Protein AF-A0A524IV01-F1 (afdb_monomer_lite)

Sequence (87 aa):
MAENKDGGEKTEQPTGKKLADARRKGQVPLTRELPPLFVLLGGVGVMSLWAPQMLRQFYEQYRQVRAGRNATNGSDLALYLASEYYQ

Secondary structure (DSSP, 8-state):
-----------PPPPHHHHHHHHHTT-----TTHHHHHHHHHHHHHHHHHHHHHHHHHHHHHHHHHHTTTHHHHHHHHHHHHHHS--

pLDDT: mean 73.42, std 14.82, range [39.62, 96.69]

Radius of gyration: 33.54 Å; chains: 1; bounding box: 54×36×89 Å

Structure (mmCIF, N/CA/C/O backbone):
data_AF-A0A524IV01-F1
#
_entry.id   AF-A0A524IV01-F1
#
loop_
_atom_site.group_PDB
_atom_site.id
_atom_site.type_symbol
_atom_site.label_atom_id
_atom_site.label_alt_id
_atom_site.label_comp_id
_atom_site.label_asym_id
_atom_site.label_entity_id
_atom_site.label_seq_id
_atom_site.pdbx_PDB_ins_code
_atom_site.Cartn_x
_atom_site.Cartn_y
_atom_site.Cartn_z
_atom_site.occupancy
_atom_site.B_iso_or_equiv
_atom_site.auth_seq_id
_atom_site.auth_comp_id
_atom_site.auth_asym_id
_atom_site.auth_atom_id
_atom_site.pdbx_PDB_model_num
ATOM 1 N N . MET A 1 1 ? 10.930 0.999 30.330 1.00 39.62 1 MET A N 1
ATOM 2 C CA . MET A 1 1 ? 10.384 -0.216 30.965 1.00 39.62 1 MET A CA 1
ATOM 3 C C . MET A 1 1 ? 9.257 -0.761 30.101 1.00 39.62 1 MET A C 1
ATOM 5 O O . MET A 1 1 ? 8.327 -0.018 29.823 1.00 39.62 1 MET A O 1
ATOM 9 N N . ALA A 1 2 ? 9.351 -2.012 29.643 1.00 45.31 2 ALA A N 1
ATOM 10 C CA . ALA A 1 2 ? 8.223 -2.741 29.066 1.00 45.31 2 ALA A CA 1
ATOM 11 C C . ALA A 1 2 ? 7.509 -3.451 30.222 1.00 45.31 2 ALA A C 1
ATOM 13 O O . ALA A 1 2 ? 7.997 -4.458 30.725 1.00 45.31 2 ALA A O 1
ATOM 14 N N . GLU A 1 3 ? 6.426 -2.857 30.716 1.00 39.72 3 GLU A N 1
ATOM 15 C CA . GLU A 1 3 ? 5.749 -3.334 31.918 1.00 39.72 3 GLU A CA 1
ATOM 16 C C . GLU A 1 3 ? 4.531 -4.192 31.542 1.00 39.72 3 GLU A C 1
ATOM 18 O O . GLU A 1 3 ? 3.567 -3.711 30.952 1.00 39.72 3 GLU A O 1
ATOM 23 N N . ASN A 1 4 ? 4.648 -5.486 31.855 1.00 49.09 4 ASN A N 1
ATOM 24 C CA . ASN A 1 4 ? 3.590 -6.446 32.184 1.00 49.09 4 ASN A CA 1
ATOM 25 C C . ASN A 1 4 ? 2.304 -6.434 31.336 1.00 49.09 4 ASN A C 1
ATOM 27 O O . ASN A 1 4 ? 1.331 -5.751 31.653 1.00 49.09 4 ASN A O 1
ATOM 31 N N . LYS A 1 5 ? 2.239 -7.315 30.327 1.00 46.56 5 LYS A N 1
ATOM 32 C CA . LYS A 1 5 ? 0.991 -7.665 29.621 1.00 46.56 5 LYS A CA 1
ATOM 33 C C . LYS A 1 5 ? 0.699 -9.166 29.531 1.00 46.56 5 LYS A C 1
ATOM 35 O O . LYS A 1 5 ? -0.109 -9.564 28.705 1.00 46.56 5 LYS A O 1
ATOM 40 N N . ASP A 1 6 ? 1.257 -9.976 30.424 1.00 56.09 6 ASP A N 1
ATOM 41 C CA . ASP A 1 6 ? 0.893 -11.394 30.546 1.00 56.09 6 ASP A CA 1
ATOM 42 C C . ASP A 1 6 ? 0.375 -11.692 31.955 1.00 56.09 6 ASP A C 1
ATOM 44 O O . ASP A 1 6 ? 0.991 -12.376 32.767 1.00 56.09 6 ASP A O 1
ATOM 48 N N . GLY A 1 7 ? -0.793 -11.126 32.266 1.00 49.78 7 GLY A N 1
ATOM 49 C CA . GLY A 1 7 ? -1.613 -11.598 33.375 1.00 49.78 7 GLY A CA 1
ATOM 50 C C . GLY A 1 7 ? -2.298 -12.891 32.949 1.00 49.78 7 GLY A C 1
ATOM 51 O O . GLY A 1 7 ? -3.310 -12.839 32.255 1.00 49.78 7 GLY A O 1
ATOM 52 N N . GLY A 1 8 ? -1.726 -14.036 33.326 1.00 53.41 8 GLY A N 1
ATOM 53 C CA . GLY A 1 8 ? -2.331 -15.351 33.120 1.00 53.41 8 GLY A CA 1
ATOM 54 C C . GLY A 1 8 ? -3.752 -15.379 33.682 1.00 53.41 8 GLY A C 1
ATOM 55 O O . GLY A 1 8 ? -3.962 -15.203 34.883 1.00 53.41 8 GLY A O 1
ATOM 56 N N . GLU A 1 9 ? -4.737 -15.544 32.800 1.00 57.12 9 GLU A N 1
ATOM 57 C CA . GLU A 1 9 ? -6.143 -15.500 33.181 1.00 57.12 9 GLU A CA 1
ATOM 58 C C . GLU A 1 9 ? -6.518 -16.760 33.961 1.00 57.12 9 GLU A C 1
ATOM 60 O O . GLU A 1 9 ? -6.521 -17.878 33.446 1.00 57.12 9 GLU A O 1
ATOM 65 N N . LYS A 1 10 ? -6.853 -16.564 35.235 1.00 60.19 10 LYS A N 1
ATOM 66 C CA . LYS A 1 10 ? -7.513 -17.569 36.060 1.00 60.19 10 LYS A CA 1
ATOM 67 C C . LYS A 1 10 ? -8.832 -17.960 35.378 1.00 60.19 10 LYS A C 1
ATOM 69 O O . LYS A 1 10 ? -9.709 -17.115 35.217 1.00 60.19 10 LYS A O 1
ATOM 74 N N . THR A 1 11 ? -8.973 -19.230 35.001 1.00 64.19 11 THR A N 1
ATOM 75 C CA . THR A 1 11 ? -10.101 -19.834 34.258 1.00 64.19 11 THR A CA 1
ATOM 76 C C . THR A 1 11 ? -11.386 -19.988 35.086 1.00 64.19 11 THR A C 1
ATOM 78 O O . THR A 1 11 ? -12.123 -20.965 34.963 1.00 64.19 11 THR A O 1
ATOM 81 N N . GLU A 1 12 ? -11.689 -19.020 35.947 1.00 63.38 12 GLU A N 1
ATOM 82 C CA . GLU A 1 12 ? -12.968 -18.965 36.648 1.00 63.38 12 GLU A CA 1
ATOM 83 C C . GLU A 1 12 ? -13.984 -18.226 35.779 1.00 63.38 12 GLU A C 1
ATOM 85 O O . GLU A 1 12 ? -13.751 -17.093 35.352 1.00 63.38 12 GLU A O 1
ATOM 90 N N . GLN A 1 13 ? -15.132 -18.859 35.523 1.00 60.09 13 GLN A N 1
ATOM 91 C CA . GLN A 1 13 ? -16.190 -18.222 34.747 1.00 60.09 13 GLN A CA 1
ATOM 92 C C . GLN A 1 13 ? -16.615 -16.910 35.431 1.00 60.09 13 GLN A C 1
ATOM 94 O O . GLN A 1 13 ? -16.897 -16.900 36.636 1.00 60.09 13 GLN A O 1
ATOM 99 N N . PRO A 1 14 ? -16.655 -15.782 34.700 1.00 63.69 14 PRO A N 1
ATOM 100 C CA . PRO A 1 14 ? -17.050 -14.511 35.277 1.00 63.69 14 PRO A CA 1
ATOM 101 C C . PRO A 1 14 ? -18.493 -14.614 35.775 1.00 63.69 14 PRO A C 1
ATOM 103 O O . PRO A 1 14 ? -19.413 -14.914 35.020 1.00 63.69 14 PRO A O 1
ATOM 106 N N . THR A 1 15 ? -18.701 -14.351 37.064 1.00 75.31 15 THR A N 1
ATOM 107 C CA . THR A 1 15 ? -20.043 -14.298 37.652 1.00 75.31 15 THR A CA 1
ATOM 108 C C . THR A 1 15 ? -20.885 -13.225 36.952 1.00 75.31 15 THR A C 1
ATOM 110 O O . THR A 1 15 ? -20.356 -12.208 36.499 1.00 75.31 15 THR A O 1
ATOM 113 N N . GLY A 1 16 ? -22.210 -13.404 36.876 1.00 74.75 16 GLY A N 1
ATOM 114 C CA . GLY A 1 16 ? -23.103 -12.499 36.128 1.00 74.75 16 GLY A CA 1
ATOM 115 C C . GLY A 1 16 ? -22.964 -11.009 36.490 1.00 74.75 16 GLY A C 1
ATOM 116 O O . GLY A 1 16 ? -23.126 -10.144 35.631 1.00 74.75 16 GLY A O 1
ATOM 117 N N . LYS A 1 17 ? -22.559 -10.700 37.731 1.00 76.50 17 LYS A N 1
ATOM 118 C CA . LYS A 1 17 ? -22.235 -9.340 38.191 1.00 76.50 17 LYS A CA 1
ATOM 119 C C . LYS A 1 17 ? -21.000 -8.750 37.488 1.00 76.50 17 LYS A C 1
ATOM 121 O O . LYS A 1 17 ? -21.047 -7.599 37.071 1.00 76.50 17 LYS A O 1
ATOM 126 N N . LYS A 1 18 ? -19.934 -9.537 37.279 1.00 71.94 18 LYS A N 1
ATOM 127 C CA . LYS A 1 18 ? -18.730 -9.109 36.537 1.00 71.94 18 LYS A CA 1
ATOM 128 C C . LYS A 1 18 ? -19.045 -8.808 35.069 1.00 71.94 18 LYS A C 1
ATOM 130 O O . LYS A 1 18 ? -18.555 -7.818 34.541 1.00 71.94 18 LYS A O 1
ATOM 135 N N . LEU A 1 19 ? -19.892 -9.617 34.427 1.00 72.56 19 LEU A N 1
ATOM 136 C CA . LEU A 1 19 ? -20.366 -9.380 33.055 1.00 72.56 19 LEU A CA 1
ATOM 137 C C . LEU A 1 19 ? -21.211 -8.102 32.944 1.00 72.56 19 LEU A C 1
ATOM 139 O O . LEU A 1 19 ? -21.027 -7.319 32.011 1.00 72.56 19 LEU A O 1
ATOM 143 N N . ALA A 1 20 ? -22.119 -7.872 33.898 1.00 76.69 20 ALA A N 1
ATOM 144 C CA . ALA A 1 20 ? -22.929 -6.657 33.948 1.00 76.69 20 ALA A CA 1
ATOM 145 C C . ALA A 1 20 ? -22.065 -5.402 34.166 1.00 76.69 20 ALA A C 1
ATOM 147 O O . ALA A 1 20 ? -22.262 -4.397 33.482 1.00 76.69 20 ALA A O 1
ATOM 148 N N . ASP A 1 21 ? -21.071 -5.479 35.054 1.00 76.44 21 ASP A N 1
ATOM 149 C CA . ASP A 1 21 ? -20.125 -4.389 35.298 1.00 76.44 21 ASP A CA 1
ATOM 150 C C . ASP A 1 21 ? -19.205 -4.141 34.096 1.00 76.44 21 ASP A C 1
ATOM 152 O O . ASP A 1 21 ? -18.962 -2.987 33.754 1.00 76.44 21 ASP A O 1
ATOM 156 N N . ALA A 1 22 ? -18.733 -5.187 33.410 1.00 74.56 22 ALA A N 1
ATOM 157 C CA . ALA A 1 22 ? -17.924 -5.059 32.195 1.00 74.56 22 ALA A CA 1
ATOM 158 C C . ALA A 1 22 ? -18.695 -4.342 31.073 1.00 74.56 22 ALA A C 1
ATOM 160 O O . ALA A 1 22 ? -18.172 -3.413 30.456 1.00 74.56 22 ALA A O 1
ATOM 161 N N . ARG A 1 23 ? -19.974 -4.692 30.874 1.00 74.88 23 ARG A N 1
ATOM 162 C CA . ARG A 1 23 ? -20.861 -3.993 29.927 1.00 74.88 23 ARG A CA 1
ATOM 163 C C . ARG A 1 23 ? -21.107 -2.538 30.335 1.00 74.88 23 ARG A C 1
ATOM 165 O O . ARG A 1 23 ? -21.003 -1.659 29.487 1.00 74.88 23 ARG A O 1
ATOM 172 N N . ARG A 1 24 ? -21.375 -2.264 31.621 1.00 75.44 24 ARG A N 1
ATOM 173 C CA . ARG A 1 24 ? -21.556 -0.891 32.146 1.00 75.44 24 ARG A CA 1
ATOM 174 C C . ARG A 1 24 ? -20.301 -0.031 31.998 1.00 75.44 24 ARG A C 1
ATOM 176 O O . ARG A 1 24 ? -20.412 1.164 31.760 1.00 75.44 24 ARG A O 1
ATOM 183 N N . LYS A 1 25 ? -19.119 -0.636 32.124 1.00 75.56 25 LYS A N 1
ATOM 184 C CA . LYS A 1 25 ? -17.815 0.022 31.952 1.00 75.56 25 LYS A CA 1
ATOM 185 C C . LYS A 1 25 ? -17.406 0.184 30.485 1.00 75.56 25 LYS A C 1
ATOM 187 O O . LYS A 1 25 ? -16.327 0.705 30.229 1.00 75.56 25 LYS A O 1
ATOM 192 N N . GLY A 1 26 ? -18.220 -0.280 29.532 1.0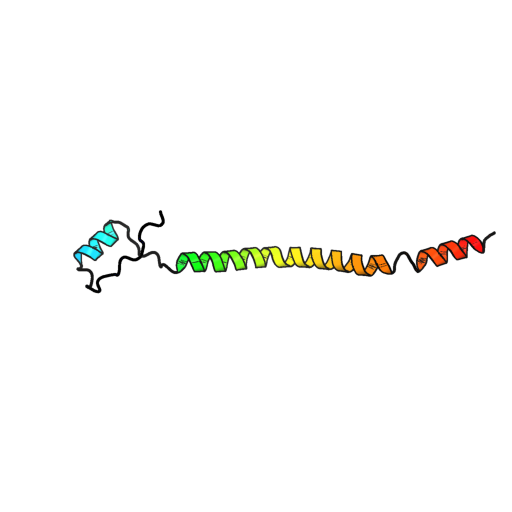0 71.12 26 GLY A N 1
ATOM 193 C CA . GLY A 1 26 ? -17.889 -0.219 28.108 1.00 71.12 26 GLY A CA 1
ATOM 194 C C . GLY A 1 26 ? -16.710 -1.113 27.717 1.00 71.12 26 GLY A C 1
ATOM 195 O O . GLY A 1 26 ? -16.096 -0.887 26.678 1.00 71.12 26 GLY A O 1
ATOM 196 N N . GLN A 1 27 ? -16.384 -2.129 28.527 1.00 68.12 27 GLN A N 1
ATOM 197 C CA . GLN A 1 27 ? -15.376 -3.138 28.200 1.00 68.12 27 GLN A CA 1
ATOM 198 C C . GLN A 1 27 ? -15.963 -4.102 27.166 1.00 68.12 27 GLN A C 1
ATOM 200 O O . GLN A 1 27 ? -16.318 -5.242 27.461 1.00 68.12 27 GLN A O 1
ATOM 205 N N . VAL A 1 28 ? -16.125 -3.602 25.942 1.00 68.44 28 VAL A N 1
ATOM 206 C CA . VAL A 1 28 ? -16.394 -4.435 24.777 1.00 68.44 28 VAL A CA 1
ATOM 207 C C . VAL A 1 28 ? -15.103 -5.210 24.507 1.00 68.44 28 VAL A C 1
ATOM 209 O O . VAL A 1 28 ? -14.045 -4.579 24.427 1.00 68.44 28 VAL A O 1
ATOM 212 N N . PRO A 1 29 ? -15.134 -6.549 24.405 1.00 64.31 29 PRO A N 1
ATOM 213 C CA . PRO A 1 29 ? -13.954 -7.323 24.056 1.00 64.31 29 PRO A CA 1
ATOM 214 C C . PRO A 1 29 ? -13.546 -6.958 22.628 1.00 64.31 29 PRO A C 1
ATOM 216 O O . PRO A 1 29 ? -14.064 -7.500 21.655 1.00 64.31 29 PRO A O 1
ATOM 219 N N . LEU A 1 30 ? -12.637 -5.993 22.502 1.00 65.94 30 LEU A N 1
ATOM 220 C CA . LEU A 1 30 ? -11.959 -5.735 21.247 1.00 65.94 30 LEU A CA 1
ATOM 221 C C . LEU A 1 30 ? -11.096 -6.967 20.982 1.00 65.94 30 LEU A C 1
ATOM 223 O O . LEU A 1 30 ? -10.197 -7.280 21.767 1.00 65.94 30 LEU A O 1
ATOM 227 N N . THR A 1 31 ? -11.418 -7.714 19.929 1.00 67.06 31 THR A N 1
ATOM 228 C CA . THR A 1 31 ? -10.692 -8.934 19.584 1.00 67.06 31 THR A CA 1
ATOM 229 C C . THR A 1 31 ? -9.221 -8.582 19.391 1.00 67.06 31 THR A C 1
ATOM 231 O O . THR A 1 31 ? -8.877 -7.667 18.641 1.00 67.06 31 THR A O 1
ATOM 234 N N . ARG A 1 32 ? -8.331 -9.310 20.082 1.00 75.31 32 ARG A N 1
ATOM 235 C CA . ARG A 1 32 ? -6.870 -9.114 19.998 1.00 75.31 32 ARG A CA 1
ATOM 236 C C . ARG A 1 32 ? -6.334 -9.255 18.559 1.00 75.31 32 ARG A C 1
ATOM 238 O O . ARG A 1 32 ? -5.215 -8.842 18.282 1.00 75.31 32 ARG A O 1
ATOM 245 N N . GLU A 1 33 ? -7.150 -9.790 17.655 1.00 78.44 33 GLU A N 1
ATOM 246 C CA . GLU A 1 33 ? -6.860 -10.057 16.245 1.00 78.44 33 GLU A CA 1
ATOM 247 C C . GLU A 1 33 ? -7.277 -8.930 15.282 1.00 78.44 33 GLU A C 1
ATOM 249 O O . GLU A 1 33 ? -6.834 -8.919 14.136 1.00 78.44 33 GLU A O 1
ATOM 254 N N . LEU A 1 34 ? -8.071 -7.943 15.719 1.00 84.75 34 LEU A N 1
ATOM 255 C CA . LEU A 1 34 ? -8.454 -6.810 14.863 1.00 84.75 34 LEU A CA 1
ATOM 256 C C . LEU A 1 34 ? -7.253 -5.967 14.395 1.00 84.75 34 LEU A C 1
ATOM 258 O O . LEU A 1 34 ? -7.185 -5.667 13.202 1.00 84.75 34 LEU A O 1
ATOM 262 N N . PRO A 1 35 ? -6.288 -5.586 15.258 1.00 87.38 35 PRO A N 1
ATOM 263 C CA . PRO A 1 35 ? -5.165 -4.757 14.819 1.00 87.38 35 PRO A CA 1
ATOM 264 C C . PRO A 1 35 ? -4.294 -5.417 13.730 1.00 87.38 35 PRO A C 1
ATOM 266 O O . PRO A 1 35 ? -4.035 -4.759 12.722 1.00 87.38 35 PRO A O 1
ATOM 269 N N . PRO A 1 36 ? -3.893 -6.703 13.846 1.00 90.94 36 PRO A N 1
ATOM 270 C CA . PRO A 1 36 ? -3.196 -7.407 12.768 1.00 90.94 36 PRO A CA 1
ATOM 271 C C . PRO A 1 36 ? -3.970 -7.430 11.446 1.00 90.94 36 PRO A C 1
ATOM 273 O O . PRO A 1 36 ? -3.381 -7.215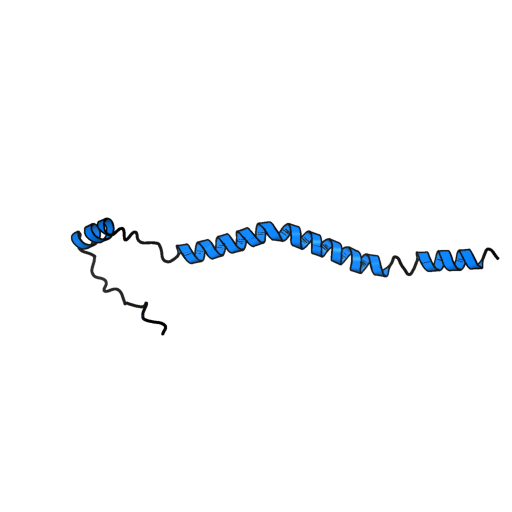 10.388 1.00 90.94 36 PRO A O 1
ATOM 276 N N . LEU A 1 37 ? -5.290 -7.641 11.495 1.00 92.25 37 LEU A N 1
ATOM 277 C CA . LEU A 1 37 ? -6.139 -7.655 10.301 1.00 92.25 37 LEU A CA 1
ATOM 278 C C . LEU A 1 37 ? -6.155 -6.295 9.597 1.00 92.25 37 LEU A C 1
ATOM 280 O O . LEU A 1 37 ? -6.027 -6.240 8.376 1.00 92.25 37 LEU A O 1
ATOM 284 N N . PHE A 1 38 ? -6.247 -5.194 10.344 1.00 93.69 38 PHE A N 1
ATOM 285 C CA . PHE A 1 38 ? -6.182 -3.850 9.764 1.00 93.69 38 PHE A CA 1
ATOM 286 C C . PHE A 1 38 ? -4.832 -3.545 9.120 1.00 93.69 38 PHE A C 1
ATOM 288 O O . PHE A 1 38 ? -4.796 -2.922 8.062 1.00 93.69 38 PHE A O 1
ATOM 295 N N . VAL A 1 39 ? -3.729 -3.999 9.717 1.00 94.69 39 VAL A N 1
ATOM 296 C CA . VAL A 1 39 ? -2.393 -3.844 9.122 1.00 94.69 39 VAL A CA 1
ATOM 297 C C . VAL A 1 39 ? -2.291 -4.638 7.822 1.00 94.69 39 VAL A C 1
ATOM 299 O O . VAL A 1 39 ? -1.802 -4.111 6.824 1.00 94.69 39 VAL A O 1
ATOM 302 N N . LEU A 1 40 ? -2.795 -5.875 7.805 1.00 95.62 40 LEU A N 1
ATOM 303 C CA . LEU A 1 40 ? -2.780 -6.723 6.616 1.00 95.62 40 LEU A CA 1
ATOM 304 C C . LEU A 1 40 ? -3.613 -6.107 5.480 1.00 95.62 40 LEU A C 1
ATOM 306 O O . LEU A 1 40 ? -3.119 -5.931 4.367 1.00 95.62 40 LEU A O 1
ATOM 310 N N . LEU A 1 41 ? -4.858 -5.726 5.776 1.00 96.06 41 LEU A N 1
ATOM 311 C CA . LEU A 1 41 ? -5.769 -5.108 4.811 1.00 96.06 41 LEU A CA 1
ATOM 312 C C . LEU A 1 41 ? -5.264 -3.740 4.344 1.00 96.06 41 LEU A C 1
ATOM 314 O O . LEU A 1 41 ? -5.346 -3.430 3.159 1.00 96.06 41 LEU A O 1
ATOM 318 N N . GLY A 1 42 ? -4.701 -2.940 5.250 1.00 96.44 42 GLY A N 1
ATOM 319 C CA . GLY A 1 42 ? -4.085 -1.657 4.927 1.00 96.44 42 GLY A CA 1
ATOM 320 C C . GLY A 1 42 ? -2.871 -1.815 4.014 1.00 96.44 42 GLY A C 1
ATOM 321 O O . GLY A 1 42 ? -2.775 -1.124 3.003 1.00 96.44 42 GLY A O 1
ATOM 322 N N . GLY A 1 43 ? -1.981 -2.764 4.314 1.00 96.25 43 GLY A N 1
ATOM 323 C CA . GLY A 1 43 ? -0.802 -3.055 3.497 1.00 96.25 43 GLY A CA 1
ATOM 324 C C . GLY A 1 43 ? -1.173 -3.519 2.089 1.00 96.25 43 GLY A C 1
ATOM 325 O O . GLY A 1 43 ? -0.692 -2.956 1.105 1.00 96.25 43 GLY A O 1
ATOM 326 N N . VAL A 1 44 ? -2.093 -4.483 1.983 1.00 96.62 44 VAL A N 1
ATOM 327 C CA . VAL A 1 44 ? -2.614 -4.957 0.691 1.00 96.62 44 VAL A CA 1
ATOM 328 C C . VAL A 1 44 ? -3.337 -3.836 -0.056 1.00 96.62 44 VAL A C 1
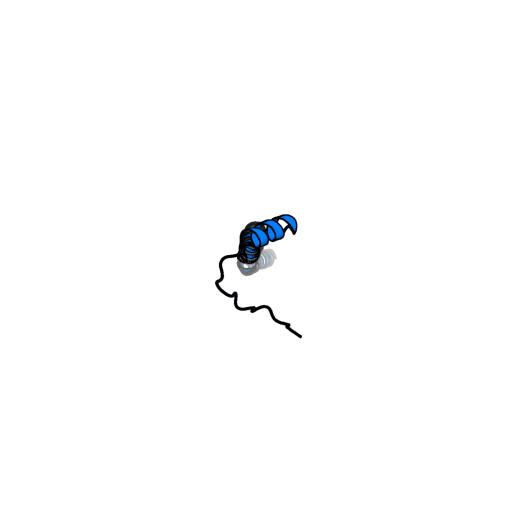ATOM 330 O O . VAL A 1 44 ? -3.153 -3.698 -1.264 1.00 96.62 44 VAL A O 1
ATOM 333 N N . GLY A 1 45 ? -4.117 -3.008 0.639 1.00 96.69 45 GLY A N 1
ATOM 334 C CA . GLY A 1 45 ? -4.833 -1.878 0.050 1.00 96.69 45 GLY A CA 1
ATOM 335 C C . GLY A 1 45 ? -3.890 -0.844 -0.564 1.00 96.69 45 GLY A C 1
ATOM 336 O O . GLY A 1 45 ? -4.008 -0.531 -1.747 1.00 96.69 45 GLY A O 1
ATOM 337 N N . VAL A 1 46 ? -2.907 -0.362 0.203 1.00 96.06 46 VAL A N 1
ATOM 338 C CA . VAL A 1 46 ? -1.906 0.605 -0.283 1.00 96.06 46 VAL A CA 1
ATOM 339 C C . VAL A 1 46 ? -1.127 0.029 -1.463 1.00 96.06 46 VAL A C 1
ATOM 341 O O . VAL A 1 46 ? -0.987 0.688 -2.494 1.00 96.06 46 VAL A O 1
ATOM 344 N N . MET A 1 47 ? -0.675 -1.220 -1.345 1.00 95.81 47 MET A N 1
ATOM 345 C CA . MET A 1 47 ? 0.088 -1.890 -2.392 1.00 95.81 47 MET A CA 1
ATOM 346 C C . MET A 1 47 ? -0.740 -2.094 -3.666 1.00 95.81 47 MET A C 1
ATOM 348 O O . MET A 1 47 ? -0.234 -1.852 -4.755 1.00 95.81 47 MET A O 1
ATOM 352 N N . SER A 1 48 ? -2.025 -2.440 -3.556 1.00 95.38 48 SER A N 1
ATOM 353 C CA . SER A 1 48 ? -2.918 -2.610 -4.713 1.00 95.38 48 SER A CA 1
ATOM 354 C C . SER A 1 48 ? -3.172 -1.297 -5.455 1.00 95.38 48 SER A C 1
ATOM 356 O O . SER A 1 48 ? -3.223 -1.282 -6.683 1.00 95.38 48 SER A O 1
ATOM 358 N N . LEU A 1 49 ? -3.292 -0.185 -4.724 1.00 95.75 49 LEU A N 1
ATOM 359 C CA . LEU A 1 49 ? -3.491 1.140 -5.314 1.00 95.75 49 LEU A CA 1
ATOM 360 C C . LEU A 1 49 ? -2.215 1.665 -5.998 1.00 95.75 49 LEU A C 1
ATOM 362 O O . LEU A 1 49 ? -2.300 2.303 -7.046 1.00 95.75 49 LEU A O 1
ATOM 366 N N . TRP A 1 50 ? -1.034 1.377 -5.440 1.00 94.69 50 TRP A N 1
ATOM 367 C CA . TRP A 1 50 ? 0.252 1.895 -5.934 1.00 94.69 50 TRP A CA 1
ATOM 368 C C . TRP A 1 50 ? 0.970 0.986 -6.945 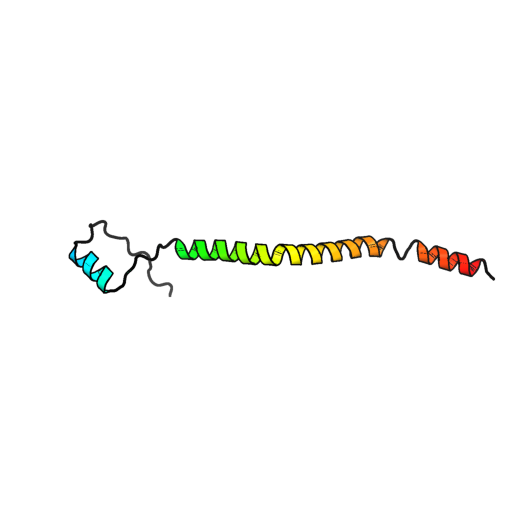1.00 94.69 50 TRP A C 1
ATOM 370 O O . TRP A 1 50 ? 1.730 1.482 -7.782 1.00 94.69 50 TRP A O 1
ATOM 380 N N . ALA A 1 51 ? 0.715 -0.326 -6.928 1.00 92.69 51 ALA A N 1
ATOM 381 C CA . ALA A 1 51 ? 1.316 -1.303 -7.839 1.00 92.69 51 ALA A CA 1
ATOM 382 C C . ALA A 1 51 ? 1.189 -0.947 -9.336 1.00 92.69 51 ALA A C 1
ATOM 384 O O . ALA A 1 51 ? 2.212 -0.971 -10.029 1.00 92.69 51 ALA A O 1
ATOM 385 N N . PRO A 1 52 ? 0.007 -0.579 -9.879 1.00 89.75 52 PRO A N 1
ATOM 386 C CA . PRO A 1 52 ? -0.110 -0.275 -11.305 1.00 89.75 52 PRO A CA 1
ATOM 387 C C . PRO A 1 52 ? 0.680 0.977 -11.709 1.00 89.75 52 PRO A C 1
ATOM 389 O O . PRO A 1 52 ? 1.206 1.032 -12.821 1.00 89.75 52 PRO A O 1
ATOM 392 N N . GLN A 1 53 ? 0.804 1.968 -10.821 1.00 89.81 53 GLN A N 1
ATOM 393 C CA . GLN A 1 53 ? 1.592 3.173 -11.084 1.00 89.81 53 GLN A CA 1
ATOM 394 C C . GLN A 1 53 ? 3.095 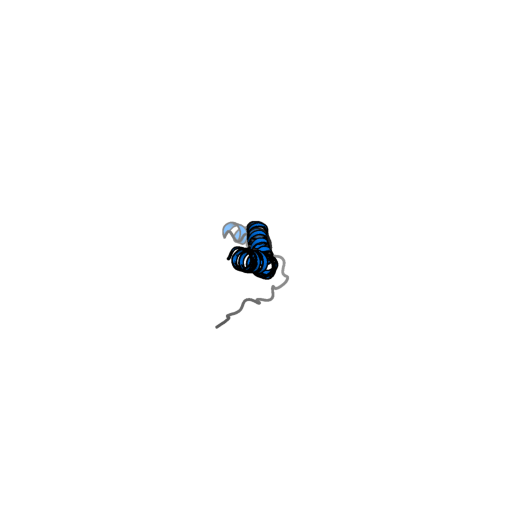2.872 -11.093 1.00 89.81 53 GLN A C 1
ATOM 396 O O . GLN A 1 53 ? 3.793 3.302 -12.012 1.00 89.81 53 GLN A O 1
ATOM 401 N N . MET A 1 54 ? 3.584 2.090 -10.125 1.00 90.81 54 MET A N 1
ATOM 402 C CA . MET A 1 54 ? 4.989 1.676 -10.086 1.00 90.81 54 MET A CA 1
ATOM 403 C C . MET A 1 54 ? 5.373 0.833 -11.301 1.00 90.81 54 MET A C 1
ATOM 405 O O . MET A 1 54 ? 6.407 1.082 -11.914 1.00 90.81 54 MET A O 1
ATOM 409 N N . LEU A 1 55 ? 4.534 -0.130 -11.692 1.00 89.56 55 LEU A N 1
ATOM 410 C CA . LEU A 1 55 ? 4.812 -0.971 -12.856 1.00 89.56 55 LEU A CA 1
ATOM 411 C C . LEU A 1 55 ? 4.947 -0.137 -14.129 1.00 89.56 55 LEU A C 1
ATOM 413 O O . LEU A 1 55 ? 5.889 -0.351 -14.884 1.00 89.56 55 LEU A O 1
ATOM 417 N N . ARG A 1 56 ? 4.069 0.851 -14.346 1.00 87.00 56 ARG A N 1
ATOM 418 C CA . ARG A 1 56 ? 4.186 1.774 -15.487 1.00 87.00 56 ARG A CA 1
ATOM 419 C C . ARG A 1 56 ? 5.530 2.496 -15.481 1.00 87.00 56 ARG A C 1
ATOM 421 O O . ARG A 1 56 ? 6.217 2.474 -16.490 1.00 87.00 56 ARG A O 1
ATOM 428 N N . GLN A 1 57 ? 5.946 3.062 -14.349 1.00 85.25 57 GLN A N 1
ATOM 429 C CA . GLN A 1 57 ? 7.244 3.741 -14.242 1.00 85.25 57 GLN A CA 1
ATOM 430 C C . GLN A 1 57 ? 8.415 2.800 -14.562 1.00 85.25 57 GLN A C 1
ATOM 432 O O . GLN A 1 57 ? 9.311 3.163 -15.323 1.00 85.25 57 GLN A O 1
ATOM 437 N N . PHE A 1 58 ? 8.368 1.562 -14.064 1.00 86.75 58 PHE A N 1
ATOM 438 C CA . PHE A 1 58 ? 9.358 0.534 -14.387 1.00 86.75 58 PHE A CA 1
ATOM 439 C C . PHE A 1 58 ? 9.372 0.162 -15.874 1.00 86.75 58 PHE A C 1
ATOM 441 O O . PHE A 1 58 ? 10.450 0.033 -16.454 1.00 86.75 58 PHE A O 1
ATOM 448 N N . TYR A 1 59 ? 8.206 0.015 -16.509 1.00 80.62 59 TYR A N 1
ATOM 449 C CA . TYR A 1 59 ? 8.109 -0.282 -17.940 1.00 80.62 59 TYR A CA 1
ATOM 450 C C . TYR A 1 59 ? 8.714 0.829 -18.797 1.00 80.62 59 TYR A C 1
ATOM 452 O O . TYR A 1 59 ? 9.440 0.541 -19.749 1.00 80.62 59 TYR A O 1
ATOM 460 N N . GLU A 1 60 ? 8.477 2.087 -18.433 1.00 76.69 60 GLU A N 1
ATOM 461 C CA . GLU A 1 60 ? 9.013 3.234 -19.165 1.00 76.69 60 GLU A CA 1
ATOM 462 C C . GLU A 1 60 ? 10.532 3.359 -19.008 1.00 76.69 60 GLU A C 1
ATOM 464 O O . GLU A 1 60 ? 11.242 3.605 -19.987 1.00 76.69 60 GLU A O 1
ATOM 469 N N . GLN A 1 61 ? 11.052 3.083 -17.810 1.00 77.38 61 GLN A N 1
ATOM 470 C CA . GLN A 1 61 ? 12.490 2.997 -17.563 1.00 77.38 61 GLN A CA 1
ATOM 471 C C . GLN A 1 61 ? 13.127 1.854 -18.372 1.00 77.38 61 GLN A C 1
ATOM 473 O O . GLN A 1 61 ? 14.160 2.024 -19.019 1.00 77.38 61 GLN A O 1
ATOM 478 N N . TYR A 1 62 ? 12.490 0.682 -18.378 1.00 80.81 62 TYR A N 1
ATOM 479 C CA . TYR A 1 62 ? 12.962 -0.498 -19.099 1.00 80.81 62 TYR A CA 1
ATOM 480 C C . TYR A 1 62 ? 12.984 -0.283 -20.619 1.00 80.81 62 TYR A C 1
ATOM 482 O O . TYR A 1 62 ? 13.944 -0.665 -21.297 1.00 80.81 62 TYR A O 1
ATOM 490 N N . ARG A 1 63 ? 11.961 0.403 -21.148 1.00 73.12 63 ARG A N 1
ATOM 491 C CA . ARG A 1 63 ? 11.908 0.906 -22.526 1.00 73.12 63 ARG A CA 1
ATOM 492 C C . ARG A 1 63 ? 13.122 1.773 -22.844 1.00 73.12 63 ARG A C 1
ATOM 494 O O . ARG A 1 63 ? 13.753 1.550 -23.871 1.00 73.12 63 ARG A O 1
ATOM 501 N N . GLN A 1 64 ? 13.460 2.739 -21.992 1.00 66.50 64 GLN A N 1
ATOM 502 C CA . GLN A 1 64 ? 14.576 3.659 -22.236 1.00 66.50 64 GLN A CA 1
ATOM 503 C C . GLN A 1 64 ? 15.931 2.950 -22.212 1.00 66.50 64 GLN A C 1
ATOM 505 O O . GLN A 1 64 ? 16.772 3.214 -23.066 1.00 66.50 64 GLN A O 1
ATOM 510 N N . VAL A 1 65 ? 16.126 1.992 -21.305 1.00 72.25 65 VAL A N 1
ATOM 511 C CA . VAL A 1 65 ? 17.374 1.214 -21.220 1.00 72.25 65 VAL A CA 1
ATOM 512 C C . VAL A 1 65 ? 17.598 0.352 -22.469 1.00 72.25 65 VAL A C 1
ATOM 514 O O . VAL A 1 65 ? 18.738 0.157 -22.889 1.00 72.25 65 VAL A O 1
ATOM 517 N N . ARG A 1 66 ? 16.526 -0.145 -23.100 1.00 63.38 66 ARG A N 1
ATOM 518 C CA . ARG A 1 66 ? 16.625 -0.932 -24.338 1.00 63.38 66 ARG A CA 1
ATOM 519 C C . ARG A 1 66 ? 16.635 -0.064 -25.604 1.00 63.38 66 ARG A C 1
ATOM 521 O O . ARG A 1 66 ? 17.348 -0.386 -26.548 1.00 63.38 66 ARG A O 1
ATOM 528 N N . ALA A 1 67 ? 15.888 1.041 -25.625 1.00 65.00 67 ALA A N 1
ATOM 529 C CA . ALA A 1 67 ? 15.820 1.965 -26.760 1.00 65.00 67 ALA A CA 1
ATOM 530 C C . ALA A 1 67 ? 17.057 2.877 -26.864 1.00 65.00 67 ALA A C 1
ATOM 532 O O . ALA A 1 67 ? 17.495 3.193 -27.967 1.00 65.00 67 ALA A O 1
ATOM 533 N N . GLY A 1 68 ? 17.677 3.230 -25.735 1.00 59.12 68 GLY A N 1
ATOM 534 C CA . GLY A 1 68 ? 18.887 4.056 -25.669 1.00 59.12 68 GLY A CA 1
ATOM 535 C C . GLY A 1 68 ? 20.176 3.358 -26.114 1.00 59.12 68 GLY A C 1
ATOM 536 O O . GLY A 1 68 ? 21.216 4.000 -26.150 1.00 59.12 68 GLY A O 1
ATOM 537 N N . ARG A 1 69 ? 20.133 2.063 -26.465 1.00 58.75 69 ARG A N 1
ATOM 538 C CA . ARG A 1 69 ? 21.298 1.327 -26.993 1.00 58.75 69 ARG A CA 1
ATOM 539 C C . ARG A 1 69 ? 21.284 1.164 -28.522 1.00 58.75 69 ARG A C 1
ATOM 541 O O . ARG A 1 69 ? 22.334 0.922 -29.103 1.00 58.75 69 ARG A O 1
ATOM 548 N N . ASN A 1 70 ? 20.127 1.330 -29.173 1.00 54.84 70 ASN A N 1
ATOM 549 C CA . ASN A 1 70 ? 19.973 1.100 -30.619 1.00 54.84 70 ASN A CA 1
ATOM 550 C C . ASN A 1 70 ? 19.691 2.377 -31.432 1.00 54.84 70 ASN A C 1
ATOM 552 O O . ASN A 1 70 ? 19.790 2.334 -32.654 1.00 54.84 70 ASN A O 1
ATOM 556 N N . ALA A 1 71 ? 19.352 3.501 -30.790 1.00 55.59 71 ALA A N 1
ATOM 557 C CA . ALA A 1 71 ? 19.063 4.757 -31.489 1.00 55.59 71 ALA A CA 1
ATOM 558 C C . ALA A 1 71 ? 20.320 5.560 -31.871 1.00 55.59 71 ALA A C 1
ATOM 560 O O . ALA A 1 71 ? 20.298 6.259 -32.870 1.00 55.59 71 ALA A O 1
ATOM 561 N N . THR A 1 72 ? 21.426 5.444 -31.134 1.00 54.78 72 THR A N 1
ATOM 562 C CA . THR A 1 72 ? 22.638 6.264 -31.364 1.00 54.78 72 THR A CA 1
ATOM 563 C C . THR A 1 72 ? 23.709 5.591 -32.221 1.00 54.78 72 THR A C 1
ATOM 565 O O . THR A 1 72 ? 24.710 6.207 -32.552 1.00 54.78 72 THR A O 1
ATOM 568 N N . ASN A 1 73 ? 23.540 4.316 -32.586 1.00 62.00 73 ASN A N 1
ATOM 569 C CA . ASN A 1 73 ? 24.588 3.586 -33.314 1.00 62.00 73 ASN A CA 1
ATOM 570 C C . ASN A 1 73 ? 24.222 3.282 -34.775 1.00 62.00 73 ASN A C 1
ATOM 572 O O . ASN A 1 73 ? 25.117 3.045 -35.575 1.00 62.00 73 ASN A O 1
ATOM 576 N N . GLY A 1 74 ? 22.936 3.277 -35.142 1.00 60.44 74 GLY A N 1
ATOM 577 C CA . GLY A 1 74 ? 22.496 2.938 -36.504 1.00 60.44 74 GLY A CA 1
ATOM 578 C C . GLY A 1 74 ? 22.193 4.150 -37.388 1.00 60.44 74 GLY A C 1
ATOM 579 O O . GLY A 1 74 ? 22.615 4.191 -38.540 1.00 60.44 74 GLY A O 1
ATOM 580 N N . SER A 1 75 ? 21.470 5.143 -36.863 1.00 60.16 75 SER A N 1
ATOM 581 C CA . SER A 1 75 ? 21.077 6.331 -37.635 1.00 60.16 75 SER A CA 1
ATOM 582 C C . SER A 1 75 ? 22.180 7.379 -37.729 1.00 60.16 75 SER A C 1
ATOM 584 O O . SER A 1 75 ? 22.278 8.043 -38.755 1.00 60.16 75 SER A O 1
ATOM 586 N N . ASP A 1 76 ? 23.037 7.494 -36.713 1.00 64.56 76 ASP A N 1
ATOM 587 C CA . ASP A 1 76 ? 24.120 8.482 -36.721 1.00 64.56 76 ASP A CA 1
ATOM 588 C C . ASP A 1 76 ? 25.174 8.127 -37.777 1.00 64.56 76 ASP A C 1
ATOM 590 O O . ASP A 1 76 ? 25.554 8.982 -38.570 1.00 64.56 76 ASP A O 1
ATOM 594 N N . LEU A 1 77 ? 25.562 6.850 -37.901 1.00 65.50 77 LEU A N 1
ATOM 595 C CA . LEU A 1 77 ? 26.485 6.396 -38.952 1.00 65.50 77 LEU A CA 1
ATOM 596 C C . LEU A 1 77 ? 25.935 6.630 -40.364 1.00 65.50 77 LEU A C 1
ATOM 598 O O . LEU A 1 77 ? 26.687 7.014 -41.253 1.00 65.50 77 LEU A O 1
ATOM 602 N N . ALA A 1 78 ? 24.632 6.432 -40.577 1.00 68.69 78 ALA A N 1
ATOM 603 C CA . ALA A 1 78 ? 24.008 6.692 -41.872 1.00 68.69 78 ALA A CA 1
ATOM 604 C C . ALA A 1 78 ? 24.033 8.188 -42.230 1.00 68.69 78 ALA A C 1
ATOM 606 O O . ALA A 1 78 ? 24.255 8.530 -43.388 1.00 68.69 78 ALA A O 1
ATOM 607 N N . LEU A 1 79 ? 23.858 9.074 -41.243 1.00 66.25 79 LEU A N 1
ATOM 608 C CA . LEU A 1 79 ? 23.944 10.524 -41.431 1.00 66.25 79 LEU A CA 1
ATOM 609 C C . LEU A 1 79 ? 25.391 10.998 -41.644 1.00 66.25 79 LEU A C 1
ATOM 611 O O . LEU A 1 79 ? 25.622 11.836 -42.513 1.00 66.25 79 LEU A O 1
ATOM 615 N N . TYR A 1 80 ? 26.366 10.425 -40.929 1.00 71.69 80 TYR A N 1
ATOM 616 C CA . TYR A 1 80 ? 27.792 10.703 -41.143 1.00 71.69 80 TYR A CA 1
ATOM 617 C C . TYR A 1 80 ? 28.254 10.250 -42.534 1.00 71.69 80 TYR A C 1
ATOM 619 O O . TYR A 1 80 ? 28.805 11.055 -43.283 1.00 71.69 80 TYR A O 1
ATOM 627 N N . LEU A 1 81 ? 27.941 9.014 -42.934 1.00 72.19 81 LEU A N 1
ATOM 628 C CA . LEU A 1 81 ? 28.296 8.486 -44.256 1.00 72.19 81 LEU A CA 1
ATOM 629 C C . LEU A 1 81 ? 27.586 9.234 -45.394 1.00 72.19 81 LEU A C 1
ATOM 631 O O . LEU A 1 81 ? 28.191 9.484 -46.432 1.00 72.19 81 LEU A O 1
ATOM 635 N N . ALA A 1 82 ? 26.325 9.636 -45.204 1.00 72.62 82 ALA A N 1
ATOM 636 C CA . ALA A 1 82 ? 25.612 10.453 -46.185 1.00 72.62 82 ALA A CA 1
ATOM 637 C C . ALA A 1 82 ? 26.216 11.860 -46.328 1.00 72.62 82 ALA A C 1
ATOM 639 O O . ALA A 1 82 ? 26.217 12.409 -47.428 1.00 72.62 82 ALA A O 1
ATOM 640 N N . SER A 1 83 ? 26.751 12.437 -45.246 1.00 75.12 83 SER A N 1
ATOM 641 C CA . SER A 1 83 ? 27.420 13.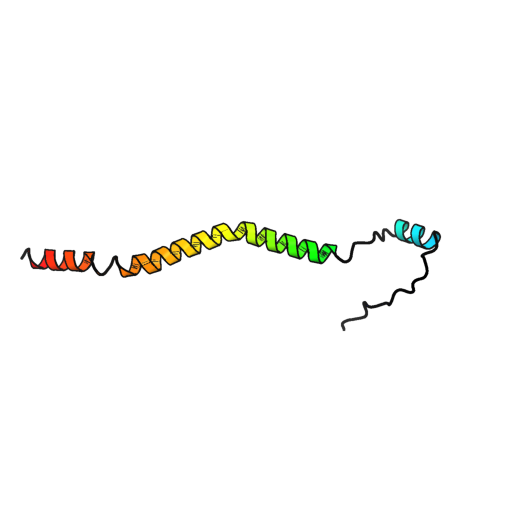744 -45.291 1.00 75.12 83 SER A CA 1
ATOM 642 C C . SER A 1 83 ? 28.802 13.702 -45.954 1.00 75.12 83 SER A C 1
ATOM 644 O O . SER A 1 83 ? 29.218 14.687 -46.556 1.00 75.12 83 SER A O 1
ATOM 646 N N . GLU A 1 84 ? 29.490 12.560 -45.892 1.00 74.25 84 GLU A N 1
ATOM 647 C CA . GLU A 1 84 ? 30.826 12.359 -46.467 1.00 74.25 84 GLU A CA 1
ATOM 648 C C . GLU A 1 84 ? 30.775 12.006 -47.967 1.00 74.25 84 GLU A C 1
ATOM 650 O O . GLU A 1 84 ? 31.738 12.234 -48.689 1.00 74.25 84 GLU A O 1
ATOM 655 N N . TYR A 1 85 ? 29.630 11.515 -48.458 1.00 69.94 85 TYR A N 1
ATOM 656 C CA . TYR A 1 85 ? 29.395 11.204 -49.878 1.00 69.94 85 TYR A CA 1
ATOM 657 C C . TYR A 1 85 ? 28.843 12.387 -50.699 1.00 69.94 85 TYR A C 1
ATOM 659 O O . TYR A 1 85 ? 28.668 12.262 -51.910 1.00 69.94 85 TYR A O 1
ATOM 667 N N . TYR A 1 86 ? 28.509 13.509 -50.051 1.00 67.44 86 TYR A N 1
ATOM 668 C CA . TYR A 1 86 ? 27.924 14.702 -50.687 1.00 67.44 86 TYR A CA 1
ATOM 669 C C . TYR A 1 86 ? 28.899 15.899 -50.752 1.00 67.44 86 TYR A C 1
ATOM 671 O O . TYR A 1 86 ? 28.473 17.040 -50.935 1.00 67.44 86 TYR A O 1
ATOM 679 N N . GLN A 1 87 ? 30.204 15.651 -50.609 1.00 55.34 87 GLN A N 1
ATOM 680 C CA . GLN A 1 87 ? 31.271 16.562 -51.053 1.00 55.34 87 GLN A CA 1
ATOM 681 C C . GLN A 1 87 ? 31.997 15.955 -52.251 1.00 55.34 87 GLN A C 1
ATOM 683 O O . GLN A 1 87 ? 32.418 16.746 -53.123 1.00 55.34 87 GLN A O 1
#

Foldseek 3Di:
DPDDDDPPDDPDDDDPVNVVVCVVVVVDPPDPCVVVVCVVCVVCVVCVVCVVVVVVVVVVVVCCVVVVVPPCPPVVVVVVVVVVVPD